Protein AF-A0A1F7LMJ5-F1 (afdb_monomer)

Structure (mmCIF, N/CA/C/O backbone):
data_AF-A0A1F7LMJ5-F1
#
_entry.id   AF-A0A1F7LMJ5-F1
#
loop_
_atom_site.group_PDB
_atom_site.id
_atom_site.type_symbol
_atom_site.label_atom_id
_atom_site.label_alt_id
_atom_site.label_comp_id
_atom_site.label_asym_id
_atom_site.label_entity_id
_atom_site.label_seq_id
_atom_site.pdbx_PDB_ins_code
_atom_site.Cartn_x
_atom_site.Cartn_y
_atom_site.Cartn_z
_atom_site.occupancy
_atom_site.B_iso_or_equiv
_atom_site.auth_seq_id
_atom_site.auth_comp_id
_atom_site.auth_asym_id
_atom_site.auth_atom_id
_atom_site.pdbx_PDB_model_num
ATOM 1 N N . MET A 1 1 ? 0.313 1.293 18.830 1.00 50.91 1 MET A N 1
ATOM 2 C CA . MET A 1 1 ? -0.920 0.609 18.377 1.00 50.91 1 MET A CA 1
ATOM 3 C C . MET A 1 1 ? -0.537 -0.658 17.632 1.00 50.91 1 MET A C 1
ATOM 5 O O . MET A 1 1 ? 0.515 -0.672 17.002 1.00 50.91 1 MET A O 1
ATOM 9 N N . ALA A 1 2 ? -1.310 -1.737 17.771 1.00 60.66 2 ALA A N 1
ATOM 10 C CA . ALA A 1 2 ? -0.943 -3.033 17.205 1.00 60.66 2 ALA A CA 1
ATOM 11 C C . ALA A 1 2 ? -1.254 -3.078 15.702 1.00 60.66 2 ALA A C 1
ATOM 13 O O . ALA A 1 2 ? -2.395 -2.915 15.286 1.00 60.66 2 ALA A O 1
ATOM 14 N N . MET A 1 3 ? -0.219 -3.299 14.898 1.00 74.19 3 MET A N 1
ATOM 15 C CA . MET A 1 3 ? -0.301 -3.451 13.449 1.00 74.19 3 MET A CA 1
ATOM 16 C C . MET A 1 3 ? -1.076 -4.731 13.116 1.00 74.19 3 MET A C 1
ATOM 18 O O . MET A 1 3 ? -0.590 -5.836 13.379 1.00 74.19 3 MET A O 1
ATOM 22 N N . THR A 1 4 ? -2.291 -4.597 12.580 1.00 84.06 4 THR A N 1
ATOM 23 C CA . THR A 1 4 ? -3.132 -5.761 12.284 1.00 84.06 4 THR A CA 1
ATOM 24 C C . THR A 1 4 ? -2.519 -6.592 11.147 1.00 84.06 4 THR A C 1
ATOM 26 O O . THR A 1 4 ? -1.819 -6.056 10.279 1.00 84.06 4 THR A O 1
ATOM 29 N N . PRO A 1 5 ? -2.771 -7.913 11.096 1.00 85.88 5 PRO A N 1
ATOM 30 C CA . PRO A 1 5 ? -2.275 -8.754 10.006 1.00 85.88 5 PRO A CA 1
ATOM 31 C C . PRO A 1 5 ? -2.751 -8.294 8.622 1.00 85.88 5 PRO A C 1
ATOM 33 O O . PRO A 1 5 ? -2.044 -8.476 7.633 1.00 85.88 5 PRO A O 1
ATOM 36 N N . ARG A 1 6 ? -3.942 -7.690 8.547 1.00 85.25 6 ARG A N 1
ATOM 37 C CA . ARG A 1 6 ? -4.522 -7.167 7.308 1.00 85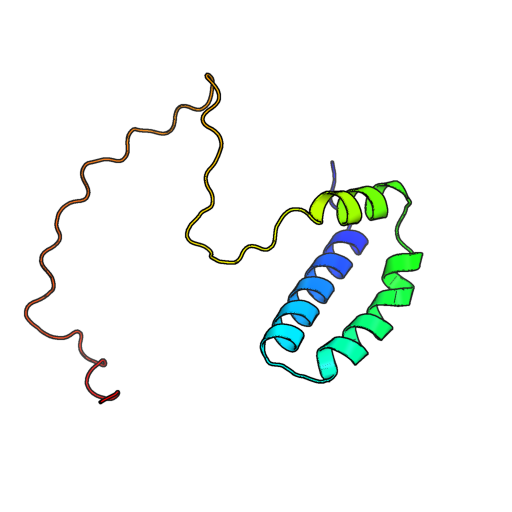.25 6 ARG A CA 1
ATOM 38 C C . ARG A 1 6 ? -3.829 -5.884 6.864 1.00 85.25 6 ARG A C 1
ATOM 40 O O . ARG A 1 6 ? -3.411 -5.805 5.714 1.00 85.25 6 ARG A O 1
ATOM 47 N N . LEU A 1 7 ? -3.632 -4.943 7.786 1.00 84.25 7 LEU A N 1
ATOM 48 C CA . LEU A 1 7 ? -2.894 -3.710 7.531 1.00 84.25 7 LEU A CA 1
ATOM 49 C C . LEU A 1 7 ? -1.466 -4.003 7.054 1.00 84.25 7 LEU A C 1
ATOM 51 O O . LEU A 1 7 ? -0.995 -3.399 6.098 1.00 84.25 7 LEU A O 1
ATOM 55 N N . ARG A 1 8 ? -0.797 -4.995 7.658 1.00 86.00 8 ARG A N 1
ATOM 56 C CA . ARG A 1 8 ? 0.529 -5.440 7.206 1.00 86.00 8 ARG A CA 1
ATOM 57 C C . ARG A 1 8 ? 0.510 -5.944 5.763 1.00 86.00 8 ARG A C 1
ATOM 59 O O . ARG A 1 8 ? 1.381 -5.573 4.992 1.00 86.00 8 ARG A O 1
ATOM 66 N N . ARG A 1 9 ? -0.473 -6.770 5.391 1.00 88.00 9 ARG A N 1
ATOM 67 C CA . ARG A 1 9 ? -0.604 -7.256 4.007 1.00 88.00 9 ARG A CA 1
ATOM 68 C C . ARG A 1 9 ? -0.829 -6.107 3.031 1.00 88.00 9 ARG A C 1
ATOM 70 O O . ARG A 1 9 ? -0.190 -6.091 1.991 1.00 88.00 9 ARG A O 1
ATOM 77 N N . TYR A 1 10 ? -1.685 -5.150 3.384 1.00 89.81 10 TYR A N 1
ATOM 78 C CA . TYR A 1 10 ? -1.922 -3.969 2.556 1.00 89.81 10 TYR A CA 1
ATOM 79 C C . TYR A 1 10 ? -0.625 -3.187 2.296 1.00 89.81 10 TYR A C 1
ATOM 81 O O . TYR A 1 10 ? -0.331 -2.859 1.154 1.00 89.81 10 TYR A O 1
ATOM 89 N N . LEU A 1 11 ? 0.187 -2.969 3.334 1.00 88.56 11 LEU A N 1
ATOM 90 C CA . LEU A 1 11 ? 1.474 -2.269 3.233 1.00 88.56 11 LEU A CA 1
ATOM 91 C C . LEU A 1 11 ? 2.501 -2.992 2.352 1.00 88.56 11 LEU A C 1
ATOM 93 O O . LEU A 1 11 ? 3.214 -2.352 1.586 1.00 88.56 11 LEU A O 1
ATOM 97 N N . GLU A 1 12 ? 2.596 -4.319 2.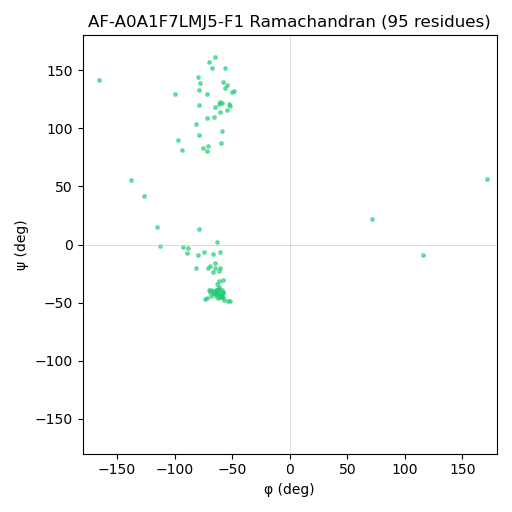453 1.00 90.06 12 GLU A N 1
ATOM 98 C CA . GLU A 1 12 ? 3.511 -5.094 1.603 1.00 90.06 12 GLU A CA 1
ATOM 99 C C . GLU A 1 12 ? 3.089 -5.036 0.128 1.00 90.06 12 GLU A C 1
ATOM 101 O O . GLU A 1 12 ? 3.934 -4.877 -0.752 1.00 90.06 12 GLU A O 1
ATOM 106 N N . LEU A 1 13 ? 1.782 -5.110 -0.149 1.00 91.50 13 LEU A N 1
ATOM 107 C CA . LEU A 1 13 ? 1.257 -4.972 -1.510 1.00 91.50 13 LEU A CA 1
ATOM 108 C C . LEU A 1 13 ? 1.475 -3.560 -2.060 1.00 91.50 13 LEU A C 1
ATOM 110 O O . LEU A 1 13 ? 1.903 -3.412 -3.199 1.00 91.50 13 LEU A O 1
ATOM 114 N N . GLU A 1 14 ? 1.267 -2.532 -1.240 1.00 90.81 14 GLU A N 1
ATOM 115 C CA . GLU A 1 14 ? 1.547 -1.144 -1.610 1.00 90.81 14 GLU A CA 1
ATOM 116 C C . GLU A 1 14 ? 3.025 -0.938 -1.955 1.00 90.81 14 GLU A C 1
ATOM 118 O O .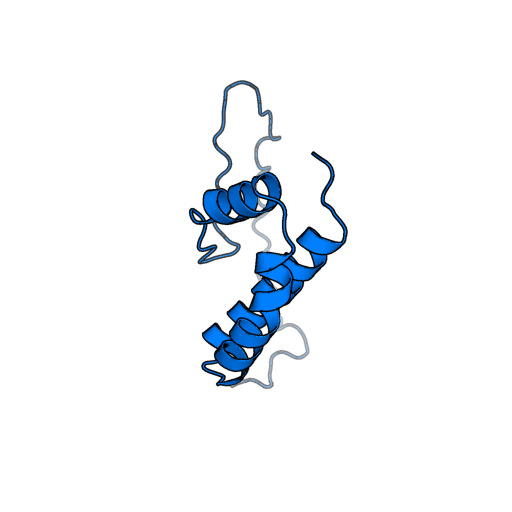 GLU A 1 14 ? 3.344 -0.287 -2.947 1.00 90.81 14 GLU A O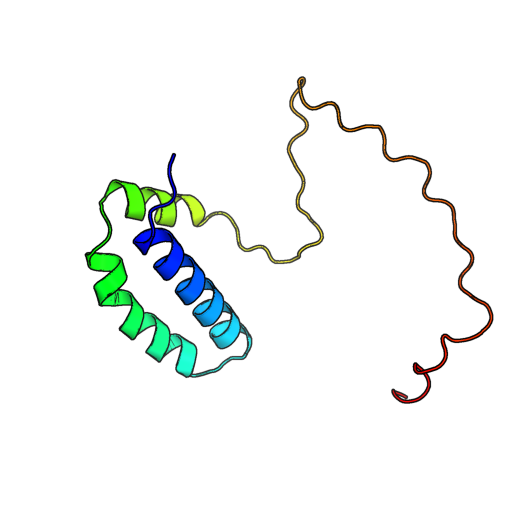 1
ATOM 123 N N . ARG A 1 15 ? 3.943 -1.534 -1.186 1.00 89.62 15 ARG A N 1
ATOM 124 C CA . ARG A 1 15 ? 5.379 -1.472 -1.476 1.00 89.62 15 ARG A CA 1
ATOM 125 C C . ARG A 1 15 ? 5.716 -2.114 -2.821 1.00 89.62 15 ARG A C 1
ATOM 127 O O . ARG A 1 15 ? 6.496 -1.546 -3.576 1.00 89.62 15 ARG A O 1
ATOM 134 N N . LEU A 1 16 ? 5.145 -3.280 -3.116 1.00 91.88 16 LEU A N 1
ATOM 135 C CA . LEU A 1 16 ? 5.331 -3.951 -4.405 1.00 91.88 16 LEU A CA 1
ATOM 136 C C . LEU A 1 16 ? 4.750 -3.126 -5.559 1.00 91.88 16 LEU A C 1
ATOM 138 O O . LEU A 1 16 ? 5.399 -2.993 -6.589 1.00 91.88 16 LEU A O 1
ATOM 142 N N . MET A 1 17 ? 3.572 -2.528 -5.367 1.00 93.38 17 MET A N 1
ATOM 143 C CA . MET A 1 17 ? 2.949 -1.637 -6.348 1.00 93.38 17 MET A CA 1
ATOM 144 C C . MET A 1 17 ? 3.850 -0.442 -6.660 1.00 93.38 17 MET A C 1
ATOM 146 O O . MET A 1 17 ? 4.023 -0.117 -7.827 1.00 93.38 17 MET A O 1
ATOM 150 N N . LEU A 1 18 ? 4.454 0.181 -5.644 1.00 89.44 18 LEU A N 1
ATOM 151 C CA . LEU A 1 18 ? 5.374 1.304 -5.842 1.00 89.44 18 LEU A CA 1
ATOM 152 C C . LEU A 1 18 ? 6.641 0.901 -6.606 1.00 89.44 18 LEU A C 1
ATOM 154 O O . LEU A 1 18 ? 7.080 1.656 -7.462 1.00 89.44 18 LEU A O 1
ATOM 158 N N . ILE A 1 19 ? 7.197 -0.285 -6.342 1.00 91.19 19 ILE A N 1
ATOM 159 C CA . ILE A 1 19 ? 8.355 -0.798 -7.094 1.00 91.19 19 ILE A CA 1
ATOM 160 C C . ILE A 1 19 ? 7.992 -0.990 -8.573 1.00 91.19 19 ILE A C 1
ATOM 162 O O . ILE A 1 19 ? 8.727 -0.546 -9.448 1.00 91.19 19 ILE A O 1
ATOM 166 N N . LEU A 1 20 ? 6.835 -1.599 -8.856 1.00 91.62 20 LEU A N 1
ATOM 167 C CA . LEU A 1 20 ? 6.357 -1.789 -10.230 1.00 91.62 20 LEU A CA 1
ATOM 168 C C . LEU A 1 20 ? 6.092 -0.450 -10.936 1.00 91.62 20 LEU A C 1
ATOM 170 O O . LEU A 1 20 ? 6.403 -0.307 -12.115 1.00 91.62 20 LEU A O 1
ATOM 174 N N . ASP A 1 21 ? 5.546 0.534 -10.216 1.00 92.19 21 ASP A N 1
ATOM 175 C CA . ASP A 1 21 ? 5.284 1.881 -10.737 1.00 92.19 21 ASP A CA 1
ATOM 176 C C . ASP A 1 21 ? 6.592 2.620 -11.073 1.00 92.19 21 ASP A C 1
ATOM 178 O O . ASP A 1 21 ? 6.705 3.234 -12.132 1.00 92.19 21 ASP A O 1
ATOM 182 N N . GLU A 1 22 ? 7.616 2.502 -10.219 1.00 92.50 22 GLU A N 1
ATOM 183 C CA . GLU A 1 22 ? 8.955 3.058 -10.463 1.00 92.50 22 GLU A CA 1
ATOM 184 C C . GLU A 1 22 ? 9.642 2.434 -11.689 1.00 92.50 22 GLU A C 1
ATOM 186 O O . GLU A 1 22 ? 10.349 3.129 -12.420 1.00 92.50 22 GLU A O 1
ATOM 191 N N . GLU A 1 23 ? 9.405 1.147 -11.947 1.00 93.25 23 GLU A N 1
ATOM 192 C CA . GLU A 1 23 ? 9.895 0.433 -13.133 1.00 93.25 23 GLU A CA 1
ATOM 193 C C . GLU A 1 23 ? 9.052 0.709 -14.397 1.00 93.25 23 GLU A C 1
ATOM 195 O O . GLU A 1 23 ? 9.453 0.340 -15.504 1.00 93.25 23 GLU A O 1
ATOM 200 N N . GLY A 1 24 ? 7.906 1.388 -14.263 1.00 89.12 24 GLY A N 1
ATOM 201 C CA . GLY A 1 24 ? 6.967 1.651 -15.356 1.00 89.12 24 GLY A CA 1
ATOM 202 C C . GLY A 1 24 ? 6.197 0.409 -15.821 1.00 89.12 24 GLY A C 1
ATOM 203 O O . GLY A 1 24 ? 5.725 0.366 -16.963 1.00 89.12 24 GLY A O 1
ATOM 204 N N . ASP A 1 25 ? 6.086 -0.611 -14.968 1.00 92.75 25 ASP A N 1
ATOM 205 C CA . ASP A 1 25 ? 5.389 -1.860 -15.260 1.00 92.75 25 ASP A CA 1
ATOM 206 C C . ASP A 1 25 ? 3.865 -1.685 -15.119 1.00 92.75 25 ASP A C 1
ATOM 208 O O . ASP A 1 25 ? 3.346 -1.182 -14.120 1.00 92.75 25 ASP A O 1
ATOM 212 N N . ARG A 1 26 ? 3.111 -2.165 -16.116 1.00 90.44 26 ARG A N 1
ATOM 213 C CA . ARG A 1 26 ? 1.634 -2.128 -16.115 1.00 90.44 26 ARG A CA 1
ATOM 214 C C . ARG A 1 26 ? 1.008 -2.982 -15.009 1.00 90.44 26 ARG A C 1
ATOM 216 O O . ARG A 1 26 ? -0.172 -2.832 -14.699 1.00 90.44 26 ARG A O 1
ATOM 223 N N . GLY A 1 27 ? 1.781 -3.883 -14.418 1.00 91.44 27 GLY A N 1
ATOM 224 C CA . GLY A 1 27 ? 1.427 -4.661 -13.246 1.00 91.44 27 GLY A CA 1
ATOM 225 C C . GLY A 1 27 ? 1.153 -3.797 -12.018 1.00 91.44 27 GLY A C 1
ATOM 226 O O . GLY A 1 27 ? 0.407 -4.246 -11.153 1.00 91.44 27 GLY A O 1
ATOM 227 N N . ALA A 1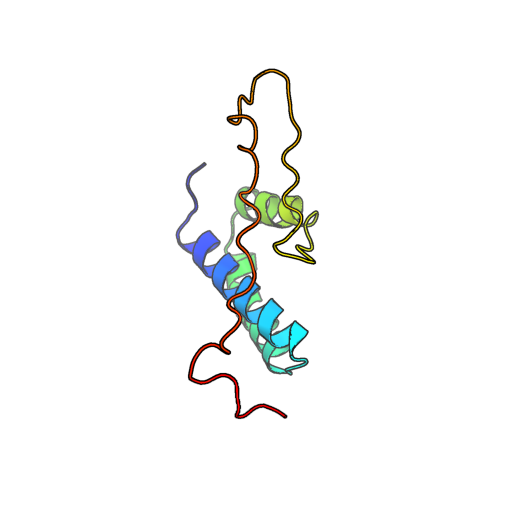 28 ? 1.668 -2.564 -11.951 1.00 91.00 28 ALA A N 1
ATOM 228 C CA . ALA A 1 28 ? 1.340 -1.626 -10.879 1.00 91.00 28 ALA A CA 1
ATOM 229 C C . ALA A 1 28 ? -0.165 -1.315 -10.833 1.00 91.00 28 ALA A C 1
ATOM 231 O O . ALA A 1 28 ? -0.777 -1.380 -9.766 1.00 91.00 28 ALA A O 1
ATOM 232 N N . ASP A 1 29 ? -0.779 -1.058 -11.990 1.00 91.94 29 ASP A N 1
ATOM 233 C CA . ASP A 1 29 ? -2.215 -0.781 -12.088 1.00 91.94 29 ASP A CA 1
ATOM 234 C C . ASP A 1 29 ? -3.047 -2.026 -11.768 1.00 91.94 29 ASP A C 1
ATOM 236 O O . ASP A 1 29 ? -3.972 -1.969 -10.962 1.00 91.94 29 ASP A O 1
ATOM 240 N N . ALA A 1 30 ? -2.657 -3.187 -12.304 1.00 94.12 30 ALA A N 1
ATOM 241 C CA . ALA A 1 30 ? -3.333 -4.445 -11.991 1.00 94.12 30 ALA A CA 1
ATOM 242 C C . ALA A 1 30 ? -3.243 -4.797 -10.494 1.00 94.12 30 ALA A C 1
ATOM 244 O O . ALA A 1 30 ? -4.189 -5.328 -9.911 1.00 94.12 30 ALA A O 1
ATOM 245 N N . LEU A 1 31 ? -2.110 -4.502 -9.852 1.00 93.06 31 LEU A N 1
ATOM 246 C CA . LEU A 1 31 ? -1.931 -4.712 -8.421 1.00 93.06 31 LEU A CA 1
ATOM 247 C C . LEU A 1 31 ? -2.772 -3.731 -7.599 1.00 93.06 31 LEU A C 1
ATOM 249 O O . LEU A 1 31 ? -3.362 -4.144 -6.602 1.00 93.06 31 LEU A O 1
ATOM 253 N N . ARG A 1 32 ? -2.879 -2.472 -8.035 1.00 92.81 32 ARG A N 1
ATOM 254 C CA . ARG A 1 32 ? -3.765 -1.475 -7.424 1.00 92.81 32 ARG A CA 1
ATOM 255 C C . ARG A 1 32 ? -5.218 -1.957 -7.424 1.00 92.81 32 ARG A C 1
ATOM 257 O O . ARG A 1 32 ? -5.830 -1.984 -6.360 1.00 92.81 32 ARG A O 1
ATOM 264 N N . ASP A 1 33 ? -5.714 -2.455 -8.554 1.00 94.31 33 ASP A N 1
ATOM 265 C CA . ASP A 1 33 ? -7.075 -3.000 -8.661 1.00 94.31 33 ASP A CA 1
ATOM 266 C C . ASP A 1 33 ? -7.294 -4.208 -7.726 1.00 94.31 33 ASP A C 1
ATOM 268 O O . ASP A 1 33 ? -8.342 -4.362 -7.098 1.00 94.31 33 ASP A O 1
ATOM 272 N N . LEU A 1 34 ? -6.285 -5.074 -7.573 1.00 93.25 34 LEU A N 1
ATOM 273 C CA . LEU A 1 34 ? -6.347 -6.228 -6.664 1.00 93.25 34 LEU A CA 1
ATOM 274 C C . LEU A 1 34 ? -6.303 -5.839 -5.180 1.00 93.25 34 LEU A C 1
ATOM 276 O O . LEU A 1 34 ? -6.705 -6.633 -4.322 1.00 93.25 34 LEU A O 1
ATOM 280 N N . MET A 1 35 ? -5.816 -4.642 -4.857 1.00 93.44 35 MET A N 1
ATOM 281 C CA . MET A 1 35 ? -5.781 -4.121 -3.493 1.00 93.44 35 MET A CA 1
ATOM 282 C C . MET A 1 35 ? -7.118 -3.513 -3.053 1.00 93.44 35 MET A C 1
ATOM 284 O O . MET A 1 35 ? -7.361 -3.454 -1.844 1.00 93.44 35 MET A O 1
ATOM 288 N N . ASP A 1 36 ? -8.011 -3.140 -3.977 1.00 91.94 36 ASP A N 1
ATOM 289 C CA . ASP A 1 36 ? -9.309 -2.519 -3.668 1.00 91.94 36 ASP A CA 1
ATOM 290 C C . ASP A 1 36 ? -10.147 -3.311 -2.647 1.00 91.94 36 ASP A C 1
ATOM 292 O O . ASP A 1 36 ? -10.585 -2.734 -1.645 1.00 91.94 36 ASP A O 1
ATOM 296 N N . PRO A 1 37 ? -10.342 -4.640 -2.782 1.00 92.12 37 PRO A N 1
ATOM 297 C CA . PRO A 1 37 ? -11.104 -5.405 -1.795 1.00 92.12 37 PRO A CA 1
ATOM 298 C C . PRO A 1 37 ? -10.467 -5.374 -0.400 1.00 92.12 37 PRO A C 1
ATOM 300 O O . PRO A 1 37 ? -11.165 -5.425 0.614 1.00 92.12 37 PRO A O 1
ATOM 303 N N . ILE A 1 38 ? -9.134 -5.285 -0.336 1.00 89.50 38 ILE A N 1
ATOM 304 C CA . ILE A 1 38 ? -8.399 -5.198 0.925 1.00 89.50 38 ILE A CA 1
ATOM 305 C C . ILE A 1 38 ? -8.621 -3.818 1.536 1.00 89.50 38 ILE A C 1
ATOM 307 O O . ILE A 1 38 ? -8.969 -3.760 2.714 1.00 89.50 38 ILE A O 1
ATOM 311 N N . TRP A 1 39 ? -8.511 -2.747 0.745 1.00 88.88 39 TRP A N 1
ATOM 312 C CA . TRP A 1 39 ? -8.788 -1.372 1.167 1.00 88.88 39 TRP A CA 1
ATOM 313 C C . TRP A 1 39 ? -10.182 -1.228 1.789 1.00 88.88 39 TRP A C 1
ATOM 315 O O . TRP A 1 39 ? -10.313 -0.729 2.906 1.00 88.88 39 TRP A O 1
ATOM 325 N N . TYR A 1 40 ? -11.221 -1.750 1.130 1.00 89.94 40 TYR A N 1
ATOM 326 C CA . TYR A 1 40 ? -12.593 -1.697 1.651 1.00 89.94 40 TYR A CA 1
ATOM 327 C C . TYR A 1 40 ? -12.825 -2.575 2.889 1.00 89.94 40 TYR A C 1
ATOM 329 O O . TYR A 1 40 ? -13.785 -2.358 3.625 1.00 89.94 40 TYR A O 1
ATOM 337 N N . SER A 1 41 ? -11.951 -3.550 3.146 1.00 89.56 41 SER A N 1
ATOM 338 C CA . SER A 1 41 ? -12.008 -4.403 4.340 1.00 89.56 41 SER A CA 1
ATOM 339 C C . SER A 1 41 ? -11.256 -3.840 5.557 1.00 89.56 41 SER A C 1
ATOM 341 O O . SER A 1 41 ? -11.260 -4.464 6.627 1.00 89.56 41 SER A O 1
ATOM 343 N N . LEU A 1 42 ? -10.588 -2.693 5.404 1.00 87.38 42 LEU A N 1
ATOM 344 C CA . LEU A 1 42 ? -9.935 -1.972 6.493 1.00 87.38 42 LEU A CA 1
ATOM 345 C C . LEU A 1 42 ? -10.953 -1.155 7.294 1.00 87.38 42 LEU A C 1
ATOM 347 O O . LEU A 1 42 ? -11.901 -0.576 6.758 1.00 87.38 42 LEU A O 1
ATOM 351 N N . SER A 1 43 ? -10.726 -1.072 8.601 1.00 88.19 43 SER A N 1
ATOM 352 C CA . SER A 1 43 ? -11.471 -0.163 9.471 1.00 88.19 43 SER A CA 1
ATOM 353 C C . SER A 1 43 ? -11.191 1.301 9.115 1.00 88.19 43 SER A C 1
ATOM 355 O O . SER A 1 43 ? -10.210 1.626 8.445 1.00 88.19 43 SER A O 1
ATOM 357 N N . GLU A 1 44 ? -12.067 2.205 9.551 1.00 88.31 44 GLU A N 1
ATOM 358 C CA . GLU A 1 44 ? -11.854 3.649 9.380 1.00 88.31 44 GLU A CA 1
ATOM 359 C C . GLU A 1 44 ? -10.561 4.119 10.054 1.00 88.31 44 GLU A C 1
ATOM 361 O O . GLU A 1 44 ? -9.818 4.895 9.464 1.00 88.31 44 GLU A O 1
ATOM 366 N N . GLU A 1 45 ? -10.243 3.581 11.234 1.00 84.94 45 GLU A N 1
ATOM 367 C CA . GLU A 1 45 ? -8.999 3.880 11.950 1.00 84.94 45 GLU A CA 1
ATOM 368 C C . GLU A 1 45 ? -7.763 3.410 11.164 1.00 84.94 45 GLU A C 1
ATOM 370 O O . GLU A 1 45 ? -6.778 4.133 11.044 1.00 84.94 45 GLU A O 1
ATOM 375 N N . GLU A 1 46 ? -7.816 2.213 10.571 1.00 83.44 46 GLU A N 1
ATOM 376 C CA . GLU A 1 46 ? -6.735 1.712 9.718 1.00 83.44 46 GLU A CA 1
ATOM 377 C C . GLU A 1 46 ? -6.559 2.572 8.468 1.00 83.44 46 GLU A C 1
ATOM 379 O O . GLU A 1 46 ? -5.430 2.924 8.144 1.00 83.44 46 GLU A O 1
ATOM 384 N N . ARG A 1 47 ? -7.650 2.956 7.793 1.00 85.94 47 ARG A N 1
ATOM 385 C CA . ARG A 1 47 ? -7.589 3.849 6.625 1.00 85.94 47 ARG A CA 1
ATOM 386 C C . ARG A 1 47 ? -7.040 5.220 6.988 1.00 85.94 47 ARG A C 1
ATOM 388 O O . ARG A 1 47 ? -6.161 5.709 6.293 1.00 85.94 47 ARG A O 1
ATOM 395 N N . ARG A 1 48 ? -7.442 5.772 8.131 1.00 84.25 48 ARG A N 1
ATOM 396 C CA . ARG A 1 48 ? -6.904 7.030 8.652 1.00 84.25 48 ARG A CA 1
ATOM 397 C C . ARG A 1 48 ? -5.388 6.976 8.851 1.00 84.25 48 ARG A C 1
ATOM 399 O O . ARG A 1 48 ? -4.698 7.914 8.475 1.00 84.25 48 ARG A O 1
ATOM 406 N N . ILE A 1 49 ? -4.853 5.869 9.371 1.00 82.56 49 ILE A N 1
ATOM 407 C CA . ILE A 1 49 ? -3.397 5.669 9.493 1.00 82.56 49 ILE A CA 1
ATOM 408 C C . ILE A 1 49 ? -2.717 5.662 8.111 1.00 82.56 49 ILE A C 1
ATOM 410 O O . ILE A 1 49 ? -1.614 6.193 7.964 1.00 82.56 49 ILE A O 1
ATOM 414 N N . LEU A 1 50 ? -3.346 5.052 7.100 1.00 81.19 50 LEU A N 1
ATOM 415 C CA . LEU A 1 50 ? -2.828 5.039 5.726 1.00 81.19 50 LEU A CA 1
ATOM 416 C C . LEU A 1 50 ? -2.886 6.436 5.081 1.00 81.19 50 LEU A C 1
ATOM 418 O O . LEU A 1 50 ? -1.929 6.833 4.422 1.00 81.19 50 LEU A O 1
ATOM 422 N N . ASP A 1 51 ? -3.952 7.199 5.319 1.00 78.69 51 ASP A N 1
ATOM 423 C CA . ASP A 1 51 ? -4.121 8.560 4.797 1.00 78.69 51 ASP A CA 1
ATOM 424 C C . ASP A 1 51 ? -3.135 9.543 5.450 1.00 78.69 51 ASP A C 1
ATOM 426 O O . ASP A 1 51 ? -2.516 10.365 4.768 1.00 78.69 51 ASP A O 1
ATOM 430 N N . GLU A 1 52 ? -2.913 9.427 6.762 1.00 75.50 52 GLU A N 1
ATOM 431 C CA . GLU A 1 52 ? -1.955 10.250 7.511 1.00 75.50 52 GLU A CA 1
ATOM 432 C C . GLU A 1 52 ? -0.493 9.968 7.103 1.00 75.50 52 GLU A C 1
ATOM 434 O O . GLU A 1 52 ? 0.358 10.855 7.207 1.00 75.50 52 GLU A O 1
ATOM 439 N N . ARG A 1 53 ? -0.190 8.780 6.550 1.00 67.88 53 ARG A N 1
ATOM 440 C CA . ARG A 1 53 ? 1.134 8.438 5.986 1.00 67.88 53 ARG A CA 1
ATOM 441 C C . ARG A 1 53 ? 1.499 9.270 4.751 1.00 67.88 53 ARG A C 1
ATOM 443 O O . ARG A 1 53 ? 2.681 9.342 4.416 1.00 67.88 53 ARG A O 1
ATOM 450 N N . THR A 1 54 ? 0.539 9.883 4.058 1.00 53.38 54 THR A N 1
ATOM 451 C CA . THR A 1 54 ? 0.747 10.462 2.712 1.00 53.38 54 THR A CA 1
ATOM 452 C C . THR A 1 54 ? 1.810 11.584 2.655 1.00 53.38 54 THR A C 1
ATOM 454 O O . THR A 1 54 ? 2.227 12.000 1.575 1.00 53.38 54 THR A O 1
ATOM 457 N N . ILE A 1 55 ? 2.359 12.030 3.790 1.00 48.28 55 ILE A N 1
ATOM 458 C CA . ILE A 1 5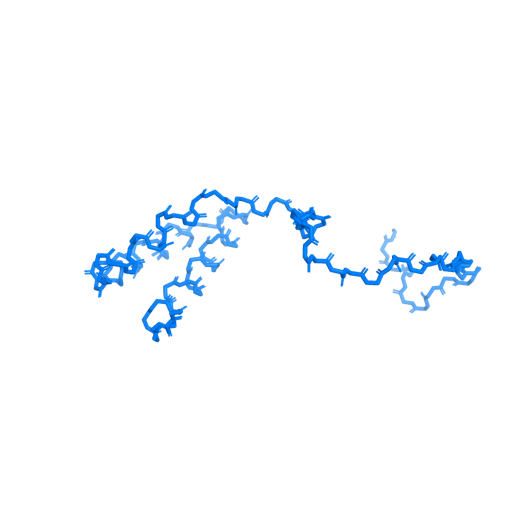5 ? 3.551 12.887 3.855 1.00 48.28 55 ILE A CA 1
ATOM 459 C C . ILE A 1 55 ? 4.809 12.024 4.026 1.00 48.28 55 ILE A C 1
ATOM 461 O O . ILE A 1 55 ? 5.338 11.855 5.122 1.00 48.28 55 ILE A O 1
ATOM 465 N N . GLY A 1 56 ? 5.315 11.476 2.922 1.00 41.59 56 GLY A N 1
ATOM 466 C CA . GLY A 1 56 ? 6.567 10.728 2.971 1.00 41.59 56 GLY A CA 1
ATOM 467 C C . GLY A 1 56 ? 6.919 9.998 1.691 1.00 41.59 56 GLY A C 1
ATOM 468 O O . GLY A 1 56 ? 7.152 8.795 1.723 1.00 41.59 56 GLY A O 1
ATOM 469 N N . ARG A 1 57 ? 7.014 10.703 0.556 1.00 42.84 57 ARG A N 1
ATOM 470 C CA . ARG A 1 57 ? 7.879 10.215 -0.527 1.00 42.84 57 ARG A CA 1
ATOM 471 C C . ARG A 1 57 ? 9.293 10.122 0.051 1.00 42.84 57 ARG A C 1
ATOM 473 O O . ARG A 1 57 ? 9.984 11.137 0.129 1.00 42.84 57 ARG A O 1
ATOM 480 N N . ILE A 1 58 ? 9.718 8.934 0.471 1.00 48.72 58 ILE A N 1
ATOM 481 C CA . ILE A 1 58 ? 11.123 8.659 0.769 1.00 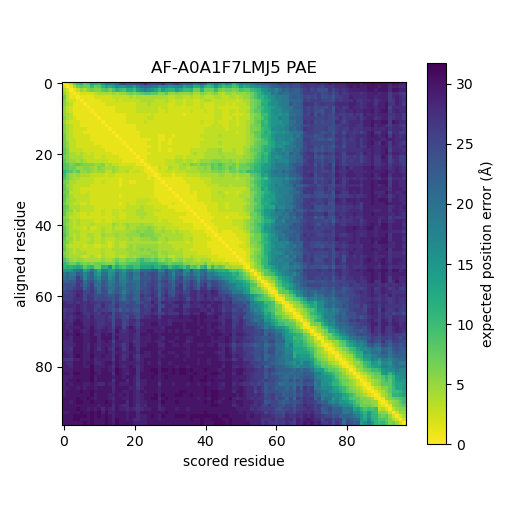48.72 58 ILE A CA 1
ATOM 482 C C . ILE A 1 58 ? 11.827 8.646 -0.588 1.00 48.72 58 ILE A C 1
ATOM 484 O O . ILE A 1 58 ? 11.946 7.616 -1.235 1.00 48.72 58 ILE A O 1
ATOM 488 N N . LYS A 1 59 ? 12.217 9.835 -1.061 1.00 40.91 59 LYS A N 1
ATOM 489 C CA . LYS A 1 59 ? 12.972 10.013 -2.310 1.00 40.91 59 LYS A CA 1
ATOM 490 C C . LYS A 1 59 ? 14.441 9.604 -2.175 1.00 40.91 59 LYS A C 1
ATOM 492 O O . LYS A 1 59 ? 15.155 9.604 -3.169 1.00 40.91 59 LYS A O 1
ATOM 497 N N . SER A 1 60 ? 14.898 9.269 -0.974 1.00 39.06 60 SER A N 1
ATOM 498 C CA . SER A 1 60 ? 16.240 8.756 -0.723 1.00 39.06 60 SER A CA 1
ATOM 499 C C . SER A 1 60 ? 16.302 8.141 0.675 1.00 39.06 60 SER A C 1
ATOM 501 O O . SER A 1 60 ? 15.733 8.665 1.632 1.00 39.06 60 SER A O 1
ATOM 503 N N . VAL A 1 61 ? 17.029 7.031 0.812 1.00 46.38 61 VAL A N 1
ATOM 504 C CA . VAL A 1 61 ? 17.382 6.421 2.112 1.00 46.38 61 VAL A CA 1
ATOM 505 C C . VAL A 1 61 ? 18.335 7.332 2.917 1.00 46.38 61 VAL A C 1
ATOM 507 O O . VAL A 1 61 ? 18.596 7.101 4.094 1.00 46.38 61 VAL A O 1
ATOM 510 N N . GLU A 1 62 ? 18.831 8.407 2.303 1.00 43.38 62 GLU A N 1
ATOM 511 C CA . GLU A 1 62 ? 19.919 9.244 2.812 1.00 43.38 62 GLU A CA 1
ATOM 512 C C . GLU A 1 62 ? 19.473 10.449 3.646 1.00 43.38 62 GLU A C 1
ATOM 514 O O . GLU A 1 62 ? 20.324 11.150 4.187 1.00 43.38 62 GLU A O 1
ATOM 519 N N . GLU A 1 63 ? 18.173 10.696 3.823 1.00 41.88 63 GLU A N 1
ATOM 520 C CA . GLU A 1 63 ? 17.736 11.848 4.618 1.00 41.88 63 GLU A CA 1
ATOM 521 C C . GLU A 1 63 ? 16.569 11.536 5.559 1.00 41.88 63 GLU A C 1
ATOM 523 O O . GLU A 1 63 ? 15.550 12.220 5.599 1.00 41.88 63 GLU A O 1
ATOM 528 N N . ILE A 1 64 ? 16.744 10.525 6.413 1.00 49.03 64 ILE A N 1
ATOM 529 C CA . ILE A 1 64 ? 15.982 10.462 7.667 1.00 49.03 64 ILE A CA 1
ATOM 530 C C . ILE A 1 64 ? 16.602 11.487 8.629 1.00 49.03 64 ILE A C 1
ATOM 532 O O . ILE A 1 64 ? 17.435 11.156 9.473 1.00 49.03 64 ILE A O 1
ATOM 536 N N . ARG A 1 65 ? 16.218 12.763 8.508 1.00 47.97 65 ARG A N 1
ATOM 537 C CA . ARG A 1 65 ? 16.485 13.754 9.560 1.00 47.97 65 ARG A CA 1
ATOM 538 C C . ARG A 1 65 ? 15.430 13.619 10.648 1.00 47.97 65 ARG A C 1
ATOM 540 O O . ARG A 1 65 ? 14.300 14.073 10.499 1.00 47.97 65 ARG A O 1
ATOM 547 N N . VAL A 1 66 ? 15.816 13.003 11.760 1.00 51.16 66 VAL A N 1
ATOM 548 C CA . VAL A 1 66 ? 15.018 13.017 12.990 1.00 51.16 66 VAL A 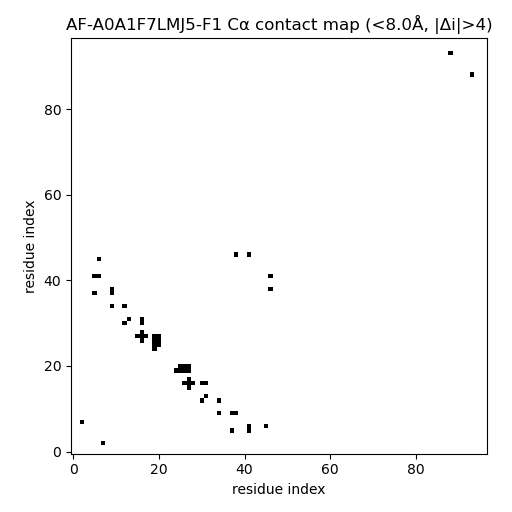CA 1
ATOM 549 C C . VAL A 1 66 ? 15.097 14.424 13.600 1.00 51.16 66 VAL A C 1
ATOM 551 O O . VAL A 1 66 ? 16.206 14.946 13.753 1.00 51.16 66 VAL A O 1
ATOM 554 N N . PRO A 1 67 ? 13.972 15.068 13.960 1.00 46.91 67 PRO A N 1
ATOM 555 C CA . PRO A 1 67 ? 14.008 16.345 14.657 1.00 46.91 67 PRO A CA 1
ATOM 556 C C . PRO A 1 67 ? 14.634 16.151 16.042 1.00 46.91 67 PRO A C 1
ATOM 558 O O . PRO A 1 67 ? 14.120 15.407 16.879 1.00 46.91 67 PRO A O 1
ATOM 561 N N . ALA A 1 68 ? 15.756 16.827 16.282 1.00 48.16 68 ALA A N 1
ATOM 562 C CA . ALA A 1 68 ? 16.410 16.867 17.582 1.00 48.16 68 ALA A CA 1
ATOM 563 C C . ALA A 1 68 ? 15.575 17.720 18.553 1.00 48.16 68 ALA A C 1
ATOM 565 O O . ALA A 1 68 ? 15.834 18.902 18.764 1.00 48.16 68 ALA A O 1
ATOM 566 N N . GLY A 1 69 ? 14.523 17.125 19.115 1.00 50.28 69 GLY A N 1
ATOM 567 C CA . GLY A 1 69 ? 13.877 17.644 20.314 1.00 50.28 69 GLY A CA 1
ATOM 568 C C . GLY A 1 69 ? 14.789 17.460 21.538 1.00 50.28 69 GLY A C 1
ATOM 569 O O . GLY A 1 69 ? 15.630 16.558 21.540 1.00 50.28 69 GLY A O 1
ATOM 570 N N . PRO A 1 70 ? 14.611 18.260 22.605 1.00 53.44 70 PRO A N 1
ATOM 571 C CA . PRO A 1 70 ? 15.539 18.370 23.743 1.00 53.44 70 PRO A CA 1
ATOM 572 C C . PRO A 1 70 ? 15.739 17.091 24.585 1.00 53.44 70 PRO A C 1
ATOM 574 O O . PRO A 1 70 ? 16.464 17.126 25.574 1.00 53.44 70 PRO A O 1
ATOM 577 N N . GLY A 1 71 ? 15.114 15.967 24.217 1.00 53.56 71 GLY A N 1
ATOM 578 C CA . GLY A 1 71 ? 15.235 14.675 24.902 1.00 53.56 71 GLY A CA 1
ATOM 579 C C . GLY A 1 71 ? 15.940 13.567 24.109 1.00 53.56 71 GLY A C 1
ATOM 580 O O . GLY A 1 71 ? 16.082 12.465 24.631 1.00 53.56 71 GLY A O 1
ATOM 581 N N . LEU A 1 72 ? 16.370 13.810 22.865 1.00 51.41 72 LEU A N 1
ATOM 582 C CA . LEU A 1 72 ? 17.047 12.804 22.036 1.00 51.41 72 LEU A CA 1
ATOM 583 C C . LEU A 1 72 ? 18.568 12.967 22.125 1.00 51.41 72 LEU A C 1
ATOM 585 O O . LEU A 1 72 ? 19.187 13.670 21.331 1.00 51.41 72 LEU A O 1
ATOM 589 N N . PHE A 1 73 ? 19.180 12.286 23.091 1.00 49.62 73 PHE A N 1
ATOM 590 C CA . PHE A 1 73 ? 20.629 12.097 23.118 1.00 49.62 73 PHE A CA 1
ATOM 591 C C . PHE A 1 73 ? 21.016 10.988 22.134 1.00 49.62 73 PHE A C 1
ATOM 593 O O . PHE A 1 73 ? 20.998 9.806 22.469 1.00 49.62 73 PHE A O 1
ATOM 600 N N . GLY A 1 74 ? 21.378 11.370 20.910 1.00 54.00 74 GLY A N 1
ATOM 601 C CA . GLY A 1 74 ? 22.265 10.548 20.091 1.00 54.00 74 GLY A CA 1
ATOM 602 C C . GLY A 1 74 ? 23.705 10.740 20.582 1.00 54.00 74 GLY A C 1
ATOM 603 O O . GLY A 1 74 ? 24.069 11.876 20.902 1.00 54.00 74 GLY A O 1
ATOM 604 N N . PRO A 1 75 ? 24.543 9.690 20.674 1.00 56.72 75 PRO A N 1
ATOM 605 C CA . PRO A 1 75 ? 25.969 9.908 20.873 1.00 56.72 75 PRO A CA 1
ATOM 606 C C . PRO A 1 75 ? 26.466 10.799 19.733 1.00 56.72 75 PRO A C 1
ATOM 608 O O . PRO A 1 75 ? 26.090 10.584 18.578 1.00 56.72 75 PRO A O 1
ATOM 611 N N . ALA A 1 76 ? 27.266 11.820 20.060 1.00 59.22 76 ALA A N 1
ATOM 612 C CA . ALA A 1 76 ? 27.881 12.660 19.041 1.00 59.22 76 ALA A CA 1
ATOM 613 C C . ALA A 1 76 ? 28.519 11.741 17.987 1.00 59.22 76 ALA A C 1
ATOM 615 O O . ALA A 1 76 ? 29.189 10.777 18.382 1.00 59.22 76 ALA A O 1
ATOM 616 N N . PRO A 1 77 ? 28.288 11.973 16.680 1.00 61.09 77 PRO A N 1
ATOM 617 C CA . PRO A 1 77 ? 28.942 11.177 15.659 1.00 61.09 77 PRO A CA 1
ATOM 618 C C . PRO A 1 77 ? 30.443 11.250 15.932 1.00 61.09 77 PRO A C 1
ATOM 620 O O . PRO A 1 77 ? 31.033 12.332 15.941 1.00 61.09 77 PRO A O 1
ATOM 623 N N . GLY A 1 78 ? 31.037 10.098 16.255 1.00 62.53 78 GLY A N 1
ATOM 624 C CA . GLY A 1 78 ? 32.476 10.011 16.442 1.00 62.53 78 GLY A CA 1
ATOM 625 C C . GLY A 1 78 ? 33.169 10.503 15.170 1.00 62.53 78 GLY A C 1
ATOM 626 O O . GLY A 1 78 ? 32.582 10.400 14.087 1.00 62.53 78 GLY A O 1
ATOM 627 N N . PRO A 1 79 ? 34.392 11.048 15.265 1.00 65.38 79 PRO A N 1
ATOM 628 C CA . PRO A 1 79 ? 35.139 11.443 14.081 1.00 65.38 79 PRO A CA 1
ATOM 629 C C . PRO A 1 79 ? 35.181 10.253 13.125 1.00 65.38 79 PRO A C 1
ATOM 631 O O . PRO A 1 79 ? 35.657 9.179 13.490 1.00 65.38 79 PRO A O 1
ATOM 634 N N . VAL A 1 80 ? 34.628 10.432 11.924 1.00 61.56 80 VAL A N 1
ATOM 635 C CA . VAL A 1 80 ? 34.703 9.422 10.871 1.00 61.56 80 VAL A CA 1
ATOM 636 C C . VAL A 1 80 ? 36.193 9.236 10.598 1.00 61.56 80 VAL A C 1
ATOM 638 O O . VAL A 1 80 ? 36.838 10.198 10.169 1.00 61.56 80 VAL A O 1
ATOM 641 N N . PRO A 1 81 ? 36.794 8.066 10.878 1.00 62.91 81 PRO A N 1
ATOM 642 C CA . PRO A 1 81 ? 38.177 7.863 10.501 1.00 62.91 81 PRO A CA 1
ATOM 643 C C . PRO A 1 81 ? 38.220 7.987 8.980 1.00 62.91 81 PRO A C 1
ATOM 645 O O . PRO A 1 81 ? 37.518 7.251 8.283 1.00 62.91 81 PRO A O 1
ATOM 648 N N . HIS A 1 82 ? 39.008 8.935 8.466 1.00 60.81 82 HIS A N 1
ATOM 649 C CA . HIS A 1 82 ? 39.352 8.992 7.050 1.00 60.81 82 HIS A CA 1
ATOM 650 C C . HIS A 1 82 ? 40.074 7.686 6.714 1.00 60.81 82 HIS A C 1
ATOM 652 O O . HIS A 1 82 ? 41.291 7.559 6.835 1.00 60.81 82 HIS A O 1
ATOM 658 N N . ARG A 1 83 ? 39.300 6.663 6.359 1.00 58.25 83 ARG A N 1
ATOM 659 C CA . ARG A 1 83 ? 39.830 5.413 5.854 1.00 58.25 83 ARG A CA 1
ATOM 660 C C . ARG A 1 83 ? 40.341 5.733 4.462 1.00 58.25 83 ARG A C 1
ATOM 662 O O . ARG A 1 83 ? 39.544 6.013 3.569 1.00 58.25 83 ARG A O 1
ATOM 669 N N . ALA A 1 84 ? 41.662 5.746 4.306 1.00 64.25 84 ALA A N 1
ATOM 670 C CA . ALA A 1 84 ? 42.279 5.858 2.996 1.00 64.25 84 ALA A CA 1
ATOM 671 C C . ALA A 1 84 ? 41.640 4.816 2.069 1.00 64.25 84 ALA A C 1
ATOM 673 O O . ALA A 1 84 ? 41.467 3.652 2.458 1.00 64.25 84 ALA A O 1
ATOM 674 N N . LEU A 1 85 ? 41.238 5.254 0.874 1.00 65.69 85 LEU A N 1
ATOM 675 C CA . LEU A 1 85 ? 40.766 4.338 -0.154 1.00 65.69 85 LEU A CA 1
ATOM 676 C C . LEU A 1 85 ? 41.858 3.282 -0.379 1.00 65.69 85 LEU A C 1
ATOM 678 O O . LEU A 1 85 ? 43.043 3.627 -0.387 1.00 65.69 85 LEU A O 1
ATOM 682 N N . PRO A 1 86 ? 41.499 1.998 -0.512 1.00 66.88 86 PRO A N 1
ATOM 683 C CA . PRO A 1 86 ? 42.491 0.973 -0.775 1.00 66.88 86 PRO A CA 1
ATOM 684 C C . PRO A 1 86 ? 43.191 1.290 -2.103 1.00 66.88 86 PRO A C 1
ATOM 686 O O . PRO A 1 86 ? 42.544 1.383 -3.141 1.00 66.88 86 PRO A O 1
ATOM 689 N N . GLU A 1 87 ? 44.520 1.431 -2.075 1.00 67.38 87 GLU A N 1
ATOM 690 C CA . GLU A 1 87 ? 45.338 1.673 -3.279 1.00 67.38 87 GLU A CA 1
ATOM 691 C C . GLU A 1 87 ? 45.218 0.539 -4.307 1.00 67.38 87 GLU A C 1
ATOM 693 O O . GLU A 1 87 ? 45.503 0.711 -5.490 1.00 67.38 87 GLU A O 1
ATOM 698 N N . LYS A 1 88 ? 44.788 -0.643 -3.851 1.00 69.06 88 LYS A N 1
ATOM 699 C CA . LYS A 1 88 ? 44.505 -1.790 -4.705 1.00 69.06 88 LYS A CA 1
ATOM 700 C C . LYS A 1 88 ? 42.998 -1.886 -4.938 1.00 69.06 88 LYS A C 1
ATOM 702 O O . LYS A 1 88 ? 42.250 -1.922 -3.957 1.00 69.06 88 LYS A O 1
ATOM 707 N N . PRO A 1 89 ? 42.545 -2.000 -6.197 1.00 66.00 89 PRO A N 1
ATOM 708 C CA . PRO A 1 89 ? 41.139 -2.225 -6.483 1.00 66.00 89 PRO A CA 1
ATOM 709 C C . PRO A 1 89 ? 40.663 -3.502 -5.788 1.00 66.00 89 PRO A C 1
ATOM 711 O O . PRO A 1 89 ? 41.370 -4.515 -5.742 1.00 66.00 89 PRO A O 1
ATOM 714 N N . ILE A 1 90 ? 39.452 -3.446 -5.234 1.00 70.69 90 ILE A N 1
ATOM 715 C CA . ILE A 1 90 ? 38.786 -4.608 -4.647 1.00 70.69 90 ILE A CA 1
ATOM 716 C C . ILE A 1 90 ? 38.662 -5.657 -5.760 1.00 70.69 90 ILE A C 1
ATOM 718 O O . ILE A 1 90 ? 38.103 -5.381 -6.825 1.00 70.69 90 ILE A O 1
ATOM 722 N N . ARG A 1 91 ? 39.233 -6.853 -5.547 1.00 62.69 91 ARG A N 1
ATOM 723 C CA . ARG A 1 91 ? 39.152 -7.951 -6.524 1.00 62.69 91 ARG A CA 1
ATOM 724 C C . ARG A 1 91 ? 37.681 -8.190 -6.882 1.00 62.69 91 ARG A C 1
ATOM 726 O O . ARG A 1 91 ? 36.888 -8.500 -6.001 1.00 62.69 91 ARG A O 1
ATOM 733 N N . GLY A 1 92 ? 37.351 -8.050 -8.167 1.00 61.00 92 GLY A N 1
ATOM 734 C CA . GLY A 1 92 ? 36.001 -8.258 -8.708 1.00 61.00 92 GLY A CA 1
ATOM 735 C C . GLY A 1 92 ? 35.331 -7.017 -9.311 1.00 61.00 92 GLY A C 1
ATOM 736 O O . GLY A 1 92 ? 34.311 -7.163 -9.966 1.00 61.00 92 GLY A O 1
ATOM 737 N N . TRP A 1 93 ? 35.897 -5.814 -9.153 1.00 52.03 93 TRP A N 1
ATOM 738 C CA . TRP A 1 93 ? 35.322 -4.580 -9.726 1.00 52.03 93 TRP A CA 1
ATOM 739 C C . TRP A 1 93 ? 35.797 -4.256 -11.1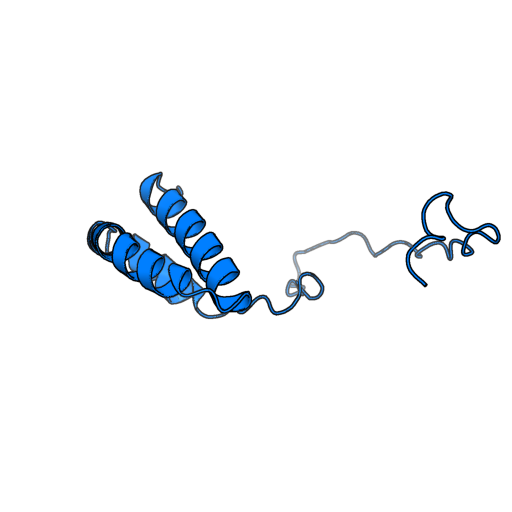54 1.00 52.03 93 TRP A C 1
ATOM 741 O O . TRP A 1 93 ? 35.275 -3.347 -11.787 1.00 52.03 93 TRP A O 1
ATOM 751 N N . ALA A 1 94 ? 36.767 -5.001 -11.692 1.00 53.53 94 ALA A N 1
ATOM 752 C CA . ALA A 1 94 ? 37.390 -4.714 -12.989 1.00 53.53 94 ALA A CA 1
ATOM 753 C C . ALA A 1 94 ? 36.563 -5.141 -14.224 1.00 53.53 94 ALA A C 1
ATOM 755 O O . ALA A 1 94 ? 37.110 -5.194 -15.319 1.00 53.53 94 ALA A O 1
ATOM 756 N N . SER A 1 95 ? 35.277 -5.471 -14.077 1.00 55.03 95 SER A N 1
ATOM 757 C CA . SER A 1 95 ? 34.447 -5.984 -15.184 1.00 55.03 95 SER A CA 1
ATOM 758 C C . SER A 1 95 ? 33.293 -5.062 -15.588 1.00 55.03 95 SER A C 1
ATOM 760 O O . SER A 1 95 ? 32.395 -5.505 -16.292 1.00 55.03 95 SER A O 1
ATOM 762 N N . ALA A 1 96 ? 33.306 -3.798 -15.160 1.00 51.66 96 ALA A N 1
ATOM 763 C CA . ALA A 1 96 ? 32.260 -2.827 -15.493 1.00 51.66 96 ALA A CA 1
ATOM 764 C C . ALA A 1 96 ? 32.820 -1.528 -16.108 1.00 51.66 96 ALA A C 1
ATOM 766 O O . ALA A 1 96 ? 32.381 -0.438 -15.746 1.00 51.66 96 ALA A O 1
ATOM 767 N N . ALA A 1 97 ? 33.799 -1.647 -17.011 1.00 41.94 97 ALA A N 1
ATOM 768 C CA . ALA A 1 97 ? 34.257 -0.558 -17.875 1.00 41.94 97 ALA A CA 1
ATOM 769 C C . ALA A 1 97 ? 34.240 -1.011 -19.337 1.00 41.94 97 ALA A C 1
ATOM 771 O O . ALA A 1 97 ? 34.675 -2.160 -19.584 1.00 41.94 97 ALA A O 1
#

Radius of gyration: 21.08 Å; Cα contacts (8 Å, |Δi|>4): 28; chains: 1; bounding box: 58×27×43 Å

Solvent-accessible surface area (backbone atoms only — not comparable to full-atom values): 6528 Å² total; per-residue (Å²): 133,84,82,47,76,64,59,52,50,52,52,56,51,52,52,52,28,51,54,28,48,76,72,68,41,74,62,19,58,57,46,52,63,67,41,47,69,56,60,73,70,47,53,71,70,58,48,49,55,57,60,70,52,73,81,63,84,76,88,53,95,84,68,84,77,75,82,83,51,102,82,67,84,68,78,76,82,67,83,77,76,85,71,75,76,69,92,60,78,67,90,83,65,88,79,82,126

Sequence (97 aa):
MAMTPRLRRYLELERLMLILDEEGDRGADALRDLMDPIWYSLSEEERRILDERTIGRIKSVEEIRVPAGPGLFGPAPGPVPHRALPEKPIRGWASAA

Foldseek 3Di:
DDCDPLLVVLVVLVVVLVVCVVVVHPVSVVSVVVCVVSQVVDDPVSVVVVVVVVPDPCVDPPDPDDPPDVPDDDPDPDPDPPPPDPPDPDPPPPPPD

Secondary structure (DSSP, 8-state):
----HHHHHHHHHHHHHHHHHHTT-THHHHHHHHHHHHHHTS-HHHHHHHHHTTS-----TT-------TT--PPP-------PPPSSPPTT-TT--

pLDDT: mean 72.28, std 18.23, range [39.06, 94.31]

Mean predicted aligned error: 17.28 Å